Protein AF-A0A413MF10-F1 (afdb_monomer_lite)

Sequence (168 aa):
MSKSSWSVYTYGVRIKRRFVNGRFSNESDTIDITKDMEKTLEMTDINWRDGHDLRQDIIDYEIVQHIFEIFRLTVQMRNSLSELEDRDYDRLISPVLNENNIFYDSAKAGDALPKDADANGAYCIALKGLYEIKQITENWKEDGKFSRDKLKISNKDWFDFIQNKRYL

InterPro domains:
  IPR040882 Cas12a, nuclease domain [PF18510] (2-107)

Organism: NCBI:txid39491

Secondary structure (DSSP, 8-state):
-----------SEEEEEEEETTEEEEEEEEEEHHHHHHHHHHTS---TTS---THHHHHHTT-HHHHHHHHHHHT--EEE--TTT-SS-EEEEEEEE-TTS-EEEGGG--TTS-SSHHHHHHHHHHHHHHHHHHHHHHH--TTSPPPGGGG---HHHHHHHHHTTTT-

Radius of gyration: 21.0 Å; chains: 1; bounding box: 46×40×61 Å

Structure (mmCIF, N/CA/C/O backbone):
data_AF-A0A413MF10-F1
#
_entry.id   AF-A0A413MF10-F1
#
loop_
_atom_site.group_PDB
_atom_site.id
_atom_site.type_symbol
_atom_site.label_atom_id
_atom_site.label_alt_id
_atom_site.label_comp_id
_atom_site.label_asym_id
_atom_site.label_entity_id
_atom_site.label_seq_id
_atom_site.pdbx_PDB_ins_code
_atom_site.Cartn_x
_atom_site.Cartn_y
_atom_site.Cartn_z
_atom_site.occupancy
_atom_site.B_iso_or_equiv
_atom_site.auth_seq_id
_atom_site.auth_comp_id
_atom_site.auth_asym_id
_atom_site.auth_atom_id
_atom_site.pdbx_PDB_model_num
ATOM 1 N N . MET A 1 1 ? 2.902 -5.311 20.249 1.00 82.06 1 MET A N 1
ATOM 2 C CA . MET A 1 1 ? 3.735 -4.322 19.537 1.00 82.06 1 MET A CA 1
ATOM 3 C C . MET A 1 1 ? 3.427 -4.455 18.065 1.00 82.06 1 MET A C 1
ATOM 5 O O . MET A 1 1 ? 3.171 -5.566 17.612 1.00 82.06 1 MET A O 1
ATOM 9 N N . SER A 1 2 ? 3.410 -3.338 17.343 1.00 92.12 2 SER A N 1
ATOM 10 C CA . SER A 1 2 ? 3.257 -3.330 15.891 1.00 92.12 2 SER A CA 1
ATOM 11 C C . SER A 1 2 ? 4.420 -4.054 15.207 1.00 92.12 2 SER A C 1
ATOM 13 O O . SER A 1 2 ? 5.536 -4.117 15.729 1.00 92.12 2 SER A O 1
ATOM 15 N N . LYS A 1 3 ? 4.145 -4.614 14.030 1.00 92.69 3 LYS A N 1
ATOM 16 C CA . LYS A 1 3 ? 5.119 -5.295 13.179 1.00 92.69 3 LYS A CA 1
ATOM 17 C C . LYS A 1 3 ? 6.108 -4.280 12.601 1.00 92.69 3 LYS A C 1
ATOM 19 O O . LYS A 1 3 ? 5.712 -3.254 12.047 1.00 92.69 3 LYS A O 1
ATOM 24 N N . SER A 1 4 ? 7.398 -4.592 12.713 1.00 93.75 4 SER A N 1
ATOM 25 C CA . SER A 1 4 ? 8.508 -3.733 12.274 1.00 93.75 4 SER A CA 1
ATOM 26 C C . SER A 1 4 ? 9.225 -4.220 11.011 1.00 93.75 4 SER A C 1
ATOM 28 O O . SER A 1 4 ? 9.955 -3.445 10.403 1.00 93.75 4 SER A O 1
ATOM 30 N N . SER A 1 5 ? 9.021 -5.475 10.602 1.00 96.06 5 SER A N 1
ATOM 31 C CA . SER A 1 5 ? 9.628 -6.069 9.404 1.00 96.06 5 SER A CA 1
ATOM 32 C C . SER A 1 5 ? 8.549 -6.392 8.380 1.00 96.06 5 SER A C 1
ATOM 34 O O . SER A 1 5 ? 7.547 -7.006 8.737 1.00 96.06 5 SER A O 1
ATOM 36 N N . TRP A 1 6 ? 8.737 -5.986 7.126 1.00 96.69 6 TRP A N 1
ATOM 37 C CA . TRP A 1 6 ? 7.751 -6.132 6.057 1.00 96.69 6 TRP A CA 1
ATOM 38 C C . TRP A 1 6 ? 8.410 -6.607 4.763 1.00 96.69 6 TRP A C 1
ATOM 40 O O . TRP A 1 6 ? 9.509 -6.173 4.432 1.00 96.69 6 TRP A O 1
ATOM 50 N N . SER A 1 7 ? 7.698 -7.456 4.021 1.00 97.50 7 SER A N 1
ATOM 51 C CA . SER A 1 7 ? 8.037 -7.829 2.646 1.00 97.50 7 SER A CA 1
ATOM 52 C C . SER A 1 7 ? 7.135 -7.047 1.701 1.00 97.50 7 SER A C 1
ATOM 54 O O . SER A 1 7 ? 5.910 -7.078 1.842 1.00 97.50 7 SER A O 1
ATOM 56 N N . VAL A 1 8 ? 7.751 -6.321 0.775 1.00 97.81 8 VAL A N 1
ATOM 57 C CA . VAL A 1 8 ? 7.085 -5.440 -0.186 1.00 97.81 8 VAL A CA 1
ATOM 58 C C . VAL A 1 8 ? 7.266 -6.042 -1.575 1.00 97.81 8 VAL A C 1
ATOM 60 O O . VAL A 1 8 ? 8.357 -6.492 -1.911 1.00 97.81 8 VAL A O 1
ATOM 63 N N . TYR A 1 9 ? 6.199 -6.048 -2.368 1.00 98.38 9 TYR A N 1
ATOM 64 C CA . TYR A 1 9 ? 6.160 -6.667 -3.689 1.00 98.38 9 TYR A CA 1
ATOM 65 C C . TYR A 1 9 ? 5.772 -5.630 -4.740 1.00 98.38 9 TYR A C 1
ATOM 67 O O . TYR A 1 9 ? 4.929 -4.768 -4.483 1.00 98.38 9 TYR A O 1
ATOM 75 N N . THR A 1 10 ? 6.315 -5.762 -5.948 1.00 97.56 10 THR A N 1
ATOM 76 C CA . THR A 1 10 ? 6.032 -4.937 -7.138 1.00 97.56 10 THR A CA 1
ATOM 77 C C . THR A 1 10 ? 4.632 -5.194 -7.731 1.00 97.56 10 THR A C 1
ATOM 79 O O . THR A 1 10 ? 4.433 -5.204 -8.944 1.00 97.56 10 THR A O 1
ATOM 82 N N . TYR A 1 11 ? 3.630 -5.424 -6.876 1.00 97.38 11 TYR A N 1
ATOM 83 C CA . TYR A 1 11 ? 2.283 -5.827 -7.267 1.00 97.38 11 TYR A CA 1
ATOM 84 C C . TYR A 1 11 ? 1.419 -4.655 -7.750 1.00 97.38 1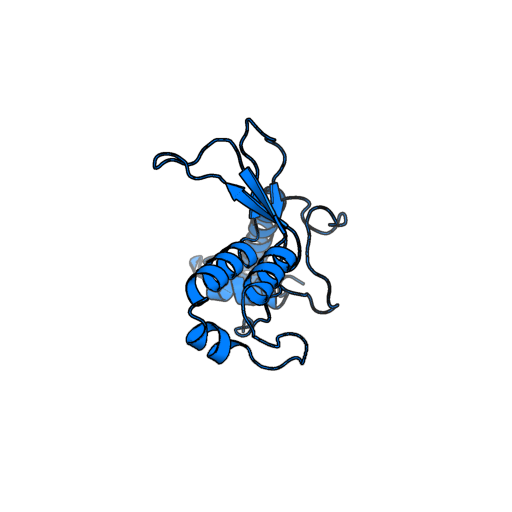1 TYR A C 1
ATOM 86 O O . TYR A 1 11 ? 1.225 -3.645 -7.055 1.00 97.38 11 TYR A O 1
ATOM 94 N N . GLY A 1 12 ? 0.802 -4.871 -8.912 1.00 96.56 12 GLY A N 1
ATOM 95 C CA . GLY A 1 12 ? -0.208 -4.000 -9.496 1.00 96.56 12 GLY A CA 1
ATOM 96 C C . GLY A 1 12 ? 0.357 -2.731 -10.127 1.00 96.56 12 GLY A C 1
ATOM 97 O O . GLY A 1 12 ? 1.554 -2.458 -10.096 1.00 96.56 12 GLY A O 1
ATOM 98 N N . VAL A 1 13 ? -0.547 -1.938 -10.697 1.00 97.88 13 VAL A N 1
ATOM 99 C CA . VAL A 1 13 ? -0.204 -0.675 -11.359 1.00 97.88 13 VAL A CA 1
ATOM 100 C C . VAL A 1 13 ? -0.207 0.498 -10.380 1.00 97.88 13 VAL A C 1
ATOM 102 O O . VAL A 1 13 ? -0.858 0.438 -9.331 1.00 97.88 13 VAL A O 1
ATOM 105 N N . ARG A 1 14 ? 0.512 1.569 -10.718 1.00 98.19 14 ARG A N 1
ATOM 106 C CA . ARG A 1 14 ? 0.517 2.846 -9.991 1.00 98.19 14 ARG A CA 1
ATOM 107 C C . ARG A 1 14 ? 0.303 4.011 -10.937 1.00 98.19 14 ARG A C 1
ATOM 109 O O . ARG A 1 14 ? 0.681 3.937 -12.101 1.00 98.19 14 ARG A O 1
ATOM 116 N N . ILE A 1 15 ? -0.275 5.085 -10.416 1.00 97.56 15 ILE A N 1
ATOM 117 C CA . ILE A 1 15 ? -0.452 6.332 -11.154 1.00 97.56 15 ILE A CA 1
ATOM 118 C C . ILE A 1 15 ? 0.716 7.263 -10.839 1.00 97.56 15 ILE A C 1
ATOM 120 O O . ILE A 1 15 ? 0.963 7.605 -9.681 1.00 97.56 15 ILE A O 1
ATOM 124 N N . LYS A 1 16 ? 1.441 7.674 -11.878 1.00 95.94 16 LYS A N 1
ATOM 125 C CA . LYS A 1 16 ? 2.541 8.633 -11.802 1.00 95.94 16 LYS A CA 1
ATOM 126 C C . LYS A 1 16 ? 2.140 9.898 -12.546 1.00 95.94 16 LYS A C 1
ATOM 128 O O . LYS A 1 16 ? 2.117 9.930 -13.771 1.00 95.94 16 LYS A O 1
ATOM 133 N N . ARG A 1 17 ? 1.845 10.962 -11.804 1.00 92.25 17 ARG A N 1
ATOM 134 C CA . ARG A 1 17 ? 1.512 12.261 -12.396 1.00 92.25 17 ARG A CA 1
ATOM 135 C C . ARG A 1 17 ? 2.716 12.822 -13.155 1.00 92.25 17 ARG A C 1
ATOM 137 O O . ARG A 1 17 ? 3.815 12.890 -12.595 1.00 92.25 17 ARG A O 1
ATOM 144 N N . ARG A 1 18 ? 2.525 13.248 -14.407 1.00 92.62 18 ARG A N 1
ATOM 145 C CA . ARG A 1 18 ? 3.626 13.779 -15.225 1.00 92.62 18 ARG A CA 1
ATOM 146 C C . ARG A 1 18 ? 4.122 15.106 -14.663 1.00 92.62 18 ARG A C 1
ATOM 148 O O . ARG A 1 18 ? 3.325 15.977 -14.310 1.00 92.62 18 ARG A O 1
ATOM 155 N N . PHE A 1 19 ? 5.441 15.273 -14.620 1.00 89.75 19 PHE A N 1
ATOM 156 C CA . PHE A 1 19 ? 6.098 16.518 -14.229 1.00 89.75 19 PHE A CA 1
ATOM 157 C C . PHE A 1 19 ? 6.753 17.147 -15.459 1.00 89.75 19 PHE A C 1
ATOM 159 O O . PHE A 1 19 ? 7.723 16.616 -15.993 1.00 89.75 19 PHE A O 1
ATOM 166 N N . VAL A 1 20 ? 6.194 18.260 -15.930 1.00 89.31 20 VAL A N 1
ATOM 167 C CA . VAL A 1 20 ? 6.579 18.928 -17.178 1.00 89.31 20 VAL A CA 1
ATOM 168 C C . VAL A 1 20 ? 6.847 20.399 -16.875 1.00 89.31 20 VAL A C 1
ATOM 170 O O . VAL A 1 20 ? 6.058 21.053 -16.195 1.00 89.31 20 VAL A O 1
ATOM 173 N N . ASN A 1 21 ? 7.972 20.935 -17.358 1.00 89.38 21 ASN A N 1
ATOM 174 C CA . ASN A 1 21 ? 8.351 22.346 -17.190 1.00 89.38 21 ASN A CA 1
ATOM 175 C C . ASN A 1 21 ? 8.297 22.841 -15.727 1.00 89.38 21 ASN A C 1
ATOM 177 O O . ASN A 1 21 ? 7.842 23.950 -15.445 1.00 89.38 21 ASN A O 1
ATOM 181 N N . GLY A 1 22 ? 8.737 22.005 -14.779 1.00 91.19 22 GLY A N 1
ATOM 182 C CA . GLY A 1 22 ? 8.793 22.361 -13.357 1.00 91.19 22 GLY A CA 1
ATOM 183 C C . GLY A 1 22 ? 7.450 22.302 -12.620 1.00 91.19 22 GLY A C 1
ATOM 184 O O . GLY A 1 22 ? 7.360 22.793 -11.495 1.00 91.19 22 GLY A O 1
ATOM 185 N N . ARG A 1 23 ? 6.397 21.743 -13.233 1.00 90.62 23 ARG A N 1
ATOM 186 C CA . ARG A 1 23 ? 5.057 21.645 -12.639 1.00 90.62 23 ARG A CA 1
ATOM 187 C C . ARG A 1 23 ? 4.432 20.284 -12.918 1.00 90.62 23 ARG A C 1
ATOM 189 O O . ARG A 1 23 ? 4.711 19.654 -13.934 1.00 90.62 23 ARG A O 1
ATOM 196 N N . PHE A 1 24 ? 3.551 19.837 -12.027 1.00 88.12 24 PHE A N 1
ATOM 197 C CA . PHE A 1 24 ? 2.727 18.666 -12.308 1.00 88.12 24 PHE A CA 1
ATOM 198 C C . PHE A 1 24 ? 1.657 19.016 -13.342 1.00 88.12 24 PHE A C 1
ATOM 200 O O . PHE A 1 24 ? 0.923 19.990 -13.175 1.00 88.12 24 PHE A O 1
ATOM 207 N N . SER A 1 25 ? 1.584 18.223 -14.405 1.00 90.62 25 SER A N 1
ATOM 208 C CA . SER A 1 25 ? 0.558 18.351 -15.438 1.00 90.62 25 SER A CA 1
ATOM 209 C C . SER A 1 25 ? -0.763 17.734 -14.969 1.00 90.62 25 SER A C 1
ATOM 211 O O . SER A 1 25 ? -0.816 17.116 -13.909 1.00 90.62 25 SER A O 1
ATOM 213 N N . ASN A 1 26 ? -1.836 17.881 -15.739 1.00 89.38 26 ASN A N 1
ATOM 214 C CA . ASN A 1 26 ? -3.086 17.173 -15.452 1.00 89.38 26 ASN A CA 1
ATOM 215 C C . ASN A 1 26 ? -3.099 15.740 -15.989 1.00 89.38 26 ASN A C 1
ATOM 217 O O . ASN A 1 26 ? -4.045 15.028 -15.708 1.00 89.38 26 ASN A O 1
ATOM 221 N N . GLU A 1 27 ? -2.064 15.333 -16.719 1.00 92.81 27 GLU A N 1
ATOM 222 C CA . GLU A 1 27 ? -1.922 13.993 -17.275 1.00 92.81 27 GLU A CA 1
ATOM 223 C C . GLU A 1 27 ? -1.083 13.103 -16.357 1.00 92.81 27 GLU A C 1
ATOM 225 O O . GLU A 1 27 ? -0.104 13.548 -15.729 1.00 92.81 27 GLU A O 1
ATOM 230 N N . SER A 1 28 ? -1.432 11.822 -16.342 1.00 95.06 28 SER A N 1
ATOM 231 C CA . SER A 1 28 ? -0.767 10.808 -15.539 1.00 95.06 28 SER A CA 1
ATOM 232 C C . SER A 1 28 ? -0.404 9.577 -16.364 1.00 95.06 28 SER A C 1
ATOM 234 O O . SER A 1 28 ? -1.090 9.198 -17.308 1.00 95.06 28 SER A O 1
ATOM 236 N N . ASP A 1 29 ? 0.683 8.914 -15.980 1.00 96.00 29 ASP A N 1
ATOM 237 C CA . ASP A 1 29 ? 1.071 7.624 -16.535 1.00 96.00 29 ASP A CA 1
ATOM 238 C C . ASP A 1 29 ? 0.611 6.495 -15.610 1.00 96.00 29 ASP A C 1
ATOM 240 O O . ASP A 1 29 ? 0.745 6.576 -14.386 1.00 96.00 29 ASP A O 1
ATOM 244 N N . THR A 1 30 ? 0.102 5.413 -16.198 1.00 97.25 30 THR A N 1
ATOM 245 C CA . THR A 1 30 ? -0.139 4.156 -15.482 1.00 97.25 30 THR A CA 1
ATOM 246 C C . THR A 1 30 ? 1.091 3.271 -15.625 1.00 97.25 30 THR A C 1
ATOM 248 O O . THR A 1 30 ? 1.423 2.836 -16.726 1.00 97.25 30 THR A O 1
ATOM 251 N N . ILE A 1 31 ? 1.764 3.000 -14.511 1.00 98.00 31 ILE A N 1
ATOM 252 C CA . ILE A 1 31 ? 3.014 2.242 -14.468 1.00 98.00 31 ILE A CA 1
ATOM 253 C C . ILE A 1 31 ? 2.739 0.848 -13.912 1.00 98.00 31 ILE A C 1
ATOM 255 O O . ILE A 1 31 ? 2.279 0.711 -12.779 1.00 98.00 31 ILE A O 1
ATOM 259 N N . ASP A 1 32 ? 3.030 -0.187 -14.698 1.00 98.06 32 ASP A N 1
ATOM 260 C CA . ASP A 1 32 ? 3.088 -1.572 -14.227 1.00 98.06 32 ASP A CA 1
ATOM 261 C C . ASP A 1 32 ? 4.449 -1.816 -13.568 1.00 98.06 32 ASP A C 1
ATOM 263 O O . ASP A 1 32 ? 5.478 -1.882 -14.238 1.00 98.06 32 ASP A O 1
ATOM 267 N N . ILE A 1 33 ? 4.450 -1.903 -12.239 1.00 98.00 33 ILE A N 1
ATOM 268 C CA . ILE A 1 33 ? 5.670 -1.890 -11.427 1.00 98.00 33 ILE A CA 1
ATOM 269 C C . ILE A 1 33 ? 6.519 -3.145 -11.648 1.00 98.00 33 ILE A C 1
ATOM 271 O O . ILE A 1 33 ? 7.745 -3.061 -11.641 1.00 98.00 33 ILE A O 1
ATOM 275 N N . THR A 1 34 ? 5.891 -4.306 -11.865 1.00 97.88 34 THR A N 1
ATOM 276 C CA . THR A 1 34 ? 6.637 -5.543 -12.147 1.00 97.88 34 THR A CA 1
ATOM 277 C C . THR A 1 34 ? 7.327 -5.439 -13.500 1.00 97.88 34 THR A C 1
ATOM 279 O O . THR A 1 34 ? 8.522 -5.699 -13.584 1.00 97.88 34 THR A O 1
ATOM 282 N N . LYS A 1 35 ? 6.621 -4.965 -14.532 1.00 98.06 35 LYS A N 1
ATOM 283 C CA . LYS A 1 35 ? 7.216 -4.803 -15.868 1.00 98.06 35 LYS A CA 1
ATOM 284 C C . LYS A 1 35 ? 8.320 -3.753 -15.903 1.00 98.06 35 LYS A C 1
ATOM 286 O O . LYS A 1 35 ? 9.285 -3.914 -16.641 1.00 98.06 35 LYS A O 1
ATOM 291 N N . ASP A 1 36 ? 8.190 -2.680 -15.124 1.00 97.50 36 ASP A N 1
ATOM 292 C CA . ASP A 1 36 ? 9.226 -1.645 -15.031 1.00 97.50 36 ASP A CA 1
ATOM 293 C C . ASP A 1 36 ? 10.502 -2.185 -14.356 1.00 97.50 36 ASP A C 1
ATOM 295 O O . ASP A 1 36 ? 11.617 -1.907 -14.805 1.00 97.50 36 ASP A O 1
ATOM 299 N N . MET A 1 37 ? 10.342 -3.043 -13.339 1.00 97.44 37 MET A N 1
ATOM 300 C CA . MET A 1 37 ? 11.447 -3.786 -12.723 1.00 97.44 37 MET A CA 1
ATOM 301 C C . MET A 1 37 ? 12.098 -4.768 -13.703 1.00 97.44 37 MET A C 1
ATOM 303 O O . MET A 1 37 ? 13.316 -4.747 -13.856 1.00 97.44 37 MET A O 1
ATOM 307 N N . GLU A 1 38 ? 11.303 -5.589 -14.394 1.00 96.81 38 GLU A N 1
ATOM 308 C CA . GLU A 1 38 ? 11.796 -6.545 -15.397 1.00 96.81 38 GLU A CA 1
ATOM 309 C C . GLU A 1 38 ? 12.600 -5.830 -16.481 1.00 96.81 38 GLU A C 1
ATOM 311 O O . GLU A 1 38 ? 13.754 -6.176 -16.717 1.00 96.81 38 GLU A O 1
ATOM 316 N N . LYS A 1 39 ? 12.043 -4.763 -17.062 1.00 96.94 39 LYS A N 1
ATOM 317 C CA . LYS A 1 39 ? 12.718 -3.960 -18.083 1.00 96.94 39 LYS A CA 1
ATOM 318 C C . LYS A 1 39 ? 14.030 -3.358 -17.577 1.00 96.94 39 LYS A C 1
ATOM 320 O O . LYS A 1 39 ? 15.006 -3.326 -18.319 1.00 96.94 39 LYS A O 1
ATOM 325 N N . THR A 1 40 ? 14.060 -2.871 -16.335 1.00 96.75 40 THR A N 1
ATOM 326 C CA . THR A 1 40 ? 15.283 -2.316 -15.733 1.00 96.75 40 THR A CA 1
ATOM 327 C C . THR A 1 40 ? 16.380 -3.374 -15.648 1.00 96.75 40 THR A C 1
ATOM 329 O O . THR A 1 40 ? 17.527 -3.087 -15.979 1.00 96.75 40 THR A O 1
ATOM 332 N N . LEU A 1 41 ? 16.030 -4.599 -15.253 1.00 96.81 41 LEU A N 1
ATOM 333 C CA . LEU A 1 41 ? 16.979 -5.704 -15.140 1.00 96.81 41 LEU A CA 1
ATOM 334 C C . LEU A 1 41 ? 17.373 -6.284 -16.509 1.00 96.81 41 LEU A C 1
ATOM 336 O O . LEU A 1 41 ? 18.527 -6.643 -16.701 1.00 96.81 41 LEU A O 1
ATOM 340 N N . GLU A 1 42 ? 16.464 -6.329 -17.485 1.00 96.06 42 GLU A N 1
ATOM 341 C CA . GLU A 1 42 ? 16.738 -6.775 -18.865 1.00 96.06 42 GLU A CA 1
ATOM 342 C C . GLU A 1 42 ? 17.720 -5.871 -19.625 1.00 96.06 42 GLU A C 1
ATOM 344 O O . GLU A 1 42 ? 18.328 -6.305 -20.600 1.00 96.06 42 GLU A O 1
ATOM 349 N N . MET A 1 43 ? 17.893 -4.620 -19.190 1.00 95.31 43 MET A N 1
ATOM 350 C CA . MET A 1 43 ? 18.917 -3.712 -19.723 1.00 95.31 43 MET A CA 1
ATOM 351 C C . MET A 1 43 ? 20.326 -4.001 -19.177 1.00 95.31 43 MET A C 1
ATOM 353 O O . MET A 1 43 ? 21.271 -3.295 -19.526 1.00 95.31 43 MET A O 1
ATOM 357 N N . THR A 1 44 ? 20.463 -5.014 -18.321 1.00 96.44 44 THR A N 1
ATOM 358 C CA . THR A 1 44 ? 21.717 -5.445 -17.696 1.00 96.44 44 THR A CA 1
ATOM 359 C C . THR A 1 44 ? 21.987 -6.921 -17.993 1.00 96.44 44 THR A C 1
ATOM 361 O O . THR A 1 44 ? 21.094 -7.644 -18.433 1.00 96.44 44 THR A O 1
ATOM 364 N N . ASP A 1 45 ? 23.193 -7.390 -17.674 1.00 96.31 45 ASP A N 1
ATOM 365 C CA . ASP A 1 45 ? 23.556 -8.813 -17.745 1.00 96.31 45 ASP A CA 1
ATOM 366 C C . ASP A 1 45 ? 23.292 -9.565 -16.417 1.00 96.31 45 ASP A C 1
ATOM 368 O O . ASP A 1 45 ? 23.770 -10.684 -16.216 1.00 96.31 45 ASP A O 1
ATOM 372 N N . ILE A 1 46 ? 22.527 -8.973 -15.487 1.00 95.94 46 ILE A N 1
ATOM 373 C CA . ILE A 1 46 ? 22.195 -9.583 -14.191 1.00 95.94 46 ILE A CA 1
ATOM 374 C C . ILE A 1 46 ? 21.286 -10.803 -14.397 1.00 95.94 46 ILE A C 1
ATOM 376 O O . ILE A 1 46 ? 20.192 -10.700 -14.958 1.00 95.94 46 ILE A O 1
ATOM 380 N N . ASN A 1 47 ? 21.673 -11.963 -13.859 1.00 94.62 47 ASN A N 1
ATOM 381 C CA . ASN A 1 47 ? 20.801 -13.138 -13.826 1.00 94.62 47 ASN A CA 1
ATOM 382 C C . ASN A 1 47 ? 19.803 -13.072 -12.659 1.00 94.62 47 ASN A C 1
ATOM 384 O O . ASN A 1 47 ? 20.024 -13.656 -11.609 1.00 94.62 47 ASN A O 1
ATOM 388 N N . TRP A 1 48 ? 18.668 -12.409 -12.838 1.00 95.00 48 TRP A N 1
ATOM 389 C CA . TRP A 1 48 ? 17.704 -12.180 -11.751 1.00 95.00 48 TRP A CA 1
ATOM 390 C C . TRP A 1 48 ? 16.673 -13.302 -11.530 1.00 95.00 48 TRP A C 1
ATOM 392 O O . TRP A 1 48 ? 15.835 -13.212 -10.632 1.00 95.00 48 TRP A O 1
ATOM 402 N N . ARG A 1 49 ? 16.687 -14.360 -12.350 1.00 94.56 49 ARG A N 1
ATOM 403 C CA . ARG A 1 49 ? 15.662 -15.427 -12.324 1.00 94.56 49 ARG A CA 1
ATOM 404 C C . ARG A 1 49 ? 15.996 -16.611 -11.419 1.00 94.56 49 ARG A C 1
ATOM 406 O O . ARG A 1 49 ? 15.141 -17.464 -11.205 1.00 94.56 49 ARG A O 1
ATOM 413 N N . ASP A 1 50 ? 17.216 -16.687 -10.909 1.00 95.50 50 ASP A N 1
ATOM 414 C CA . ASP A 1 50 ? 17.687 -17.776 -10.042 1.00 95.50 50 ASP A CA 1
ATOM 415 C C . ASP A 1 50 ? 17.335 -17.577 -8.549 1.00 95.50 50 ASP A C 1
ATOM 417 O O . ASP A 1 50 ? 17.540 -18.484 -7.743 1.00 95.50 50 ASP A O 1
ATOM 421 N N . GLY A 1 51 ? 16.769 -16.419 -8.186 1.00 94.56 51 GLY A N 1
ATOM 422 C CA . GLY A 1 51 ? 16.288 -16.108 -6.839 1.00 94.56 51 GLY A CA 1
ATOM 423 C C . GLY A 1 51 ? 17.355 -15.627 -5.852 1.00 94.56 51 GLY A C 1
ATOM 424 O O . GLY A 1 51 ? 17.076 -15.609 -4.651 1.00 94.56 51 GLY A O 1
ATOM 425 N N . HIS A 1 52 ? 18.554 -15.253 -6.311 1.00 97.31 52 HIS A N 1
ATOM 426 C CA . HIS A 1 52 ? 19.567 -14.663 -5.432 1.00 97.31 52 HIS A CA 1
ATOM 427 C C . HIS A 1 52 ? 19.238 -13.211 -5.023 1.00 97.31 52 HIS A C 1
ATOM 429 O O . HIS A 1 52 ? 18.289 -12.589 -5.502 1.00 97.31 52 HIS A O 1
ATOM 435 N N . ASP A 1 53 ? 20.010 -12.677 -4.074 1.00 97.81 53 ASP A N 1
ATOM 436 C CA . ASP A 1 53 ? 19.859 -11.308 -3.576 1.00 97.81 53 ASP A CA 1
ATOM 437 C C . ASP A 1 53 ? 20.536 -10.294 -4.504 1.00 97.81 53 ASP A C 1
ATOM 439 O O . ASP A 1 53 ? 21.760 -10.241 -4.570 1.00 97.81 53 ASP A O 1
ATOM 443 N N . LEU A 1 54 ? 19.729 -9.449 -5.145 1.00 97.44 54 LEU A N 1
ATOM 444 C CA . LEU A 1 54 ? 20.179 -8.495 -6.162 1.00 97.44 54 LEU A CA 1
ATOM 445 C C . LEU A 1 54 ? 20.830 -7.222 -5.601 1.00 97.44 54 LEU A C 1
ATOM 447 O O . LEU A 1 54 ? 21.169 -6.323 -6.366 1.00 97.44 54 LEU A O 1
ATOM 451 N N . ARG A 1 55 ? 20.954 -7.051 -4.276 1.00 97.62 55 ARG A N 1
ATOM 452 C CA . ARG A 1 55 ? 21.411 -5.770 -3.699 1.00 97.62 55 ARG A CA 1
ATOM 453 C C . ARG A 1 55 ? 22.811 -5.376 -4.152 1.00 97.62 55 ARG A C 1
ATOM 455 O O . ARG A 1 55 ? 23.038 -4.191 -4.383 1.00 97.62 55 ARG A O 1
ATOM 462 N N . GLN A 1 56 ? 23.724 -6.340 -4.252 1.00 98.00 56 GLN A N 1
ATOM 463 C CA . GLN A 1 56 ? 25.076 -6.056 -4.722 1.00 98.00 56 GLN A CA 1
ATOM 464 C C . GLN A 1 56 ? 25.076 -5.784 -6.229 1.00 98.00 56 GLN A C 1
ATOM 466 O O . GLN A 1 56 ? 25.661 -4.792 -6.646 1.00 98.00 56 GLN A O 1
ATOM 471 N N . ASP A 1 57 ? 24.324 -6.551 -7.023 1.00 98.00 57 ASP A N 1
ATOM 472 C CA . ASP A 1 57 ? 24.206 -6.317 -8.468 1.00 98.00 57 ASP A CA 1
ATOM 473 C C . ASP A 1 57 ? 23.624 -4.938 -8.784 1.00 98.00 57 ASP A C 1
ATOM 475 O O . ASP A 1 57 ? 24.109 -4.234 -9.662 1.00 98.00 57 ASP A O 1
ATOM 479 N N . ILE A 1 58 ? 22.617 -4.498 -8.025 1.00 97.75 58 ILE A N 1
ATOM 480 C CA . ILE A 1 58 ? 22.011 -3.169 -8.171 1.00 97.75 58 ILE A CA 1
ATOM 481 C C . ILE A 1 58 ? 23.047 -2.050 -7.976 1.00 97.75 58 ILE A C 1
ATOM 483 O O . ILE A 1 58 ? 22.947 -1.007 -8.628 1.00 97.75 58 ILE A O 1
ATOM 487 N N . ILE A 1 59 ? 24.018 -2.254 -7.079 1.00 97.88 59 ILE A N 1
ATOM 488 C CA . ILE A 1 59 ? 25.122 -1.318 -6.839 1.00 97.88 59 ILE A CA 1
ATOM 489 C C . ILE A 1 59 ? 26.145 -1.418 -7.972 1.00 97.88 59 ILE A C 1
ATOM 491 O O . ILE A 1 59 ? 26.500 -0.392 -8.547 1.00 97.88 59 ILE A O 1
ATOM 495 N N . ASP A 1 60 ? 26.579 -2.631 -8.308 1.00 97.56 60 ASP A N 1
ATOM 496 C CA . ASP A 1 60 ? 27.655 -2.881 -9.273 1.00 97.56 60 ASP A CA 1
ATOM 497 C C . ASP A 1 60 ? 27.273 -2.465 -10.703 1.00 97.56 60 ASP A C 1
ATOM 499 O O . ASP A 1 60 ? 28.119 -1.980 -11.450 1.00 97.56 60 ASP A O 1
ATOM 503 N N . TYR A 1 61 ? 25.995 -2.596 -11.070 1.00 97.62 61 TYR A N 1
ATOM 504 C CA . TYR A 1 61 ? 25.448 -2.151 -12.358 1.00 97.62 61 TYR A CA 1
ATOM 505 C C . TYR A 1 61 ? 24.906 -0.712 -12.331 1.00 97.62 61 TYR A C 1
ATOM 507 O O . TYR A 1 61 ? 24.309 -0.262 -13.307 1.00 97.62 61 TYR A O 1
ATOM 515 N N . GLU A 1 62 ? 25.079 0.014 -11.222 1.00 97.12 62 GLU A N 1
ATOM 516 C CA . GLU A 1 62 ? 24.706 1.428 -11.070 1.00 97.12 62 GLU A CA 1
ATOM 517 C C . GLU A 1 62 ? 23.214 1.747 -11.344 1.00 97.12 62 GLU A C 1
ATOM 519 O O . GLU A 1 62 ? 22.843 2.881 -11.650 1.00 97.12 62 GLU A O 1
ATOM 524 N N . ILE A 1 63 ? 22.312 0.773 -11.166 1.00 97.50 63 ILE A N 1
ATOM 525 C CA . ILE A 1 63 ? 20.860 0.933 -11.406 1.00 97.50 63 ILE A CA 1
ATOM 526 C C . ILE A 1 63 ? 20.071 1.391 -10.167 1.00 97.50 63 ILE A C 1
ATOM 528 O O . ILE A 1 63 ? 18.839 1.477 -10.203 1.00 97.50 63 ILE A O 1
ATOM 532 N N . VAL A 1 64 ? 20.757 1.731 -9.068 1.00 97.69 64 VAL A N 1
ATOM 533 C CA . VAL A 1 64 ? 20.166 2.134 -7.773 1.00 97.69 64 VAL A CA 1
ATOM 534 C C . VAL A 1 64 ? 19.068 3.192 -7.929 1.00 97.69 64 VAL A C 1
ATOM 536 O O . VAL A 1 64 ? 18.021 3.093 -7.290 1.00 97.69 64 VAL A O 1
ATOM 539 N N . GLN A 1 65 ? 19.277 4.201 -8.782 1.00 96.94 65 GLN A N 1
ATOM 540 C CA . GLN A 1 65 ? 18.318 5.294 -8.960 1.00 96.94 65 GLN A CA 1
ATOM 541 C C . GLN A 1 65 ? 16.989 4.813 -9.561 1.00 96.94 65 GLN A C 1
ATOM 543 O O . GLN A 1 65 ? 15.925 5.213 -9.089 1.00 96.94 65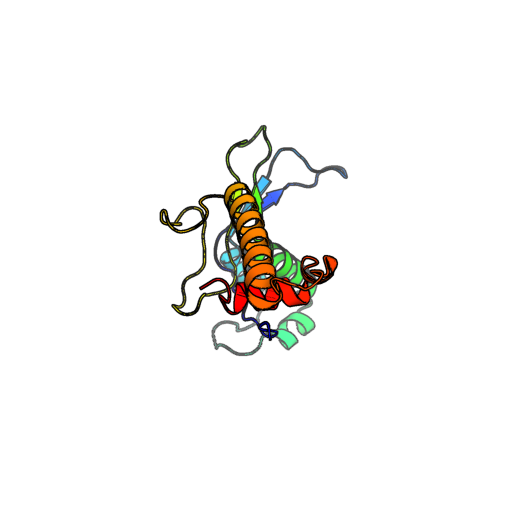 GLN A O 1
ATOM 548 N N . HIS A 1 66 ? 17.032 3.938 -10.569 1.00 96.12 66 HIS A N 1
ATOM 549 C CA . HIS A 1 66 ? 15.822 3.375 -11.173 1.00 96.12 66 HIS A CA 1
ATOM 550 C C . HIS A 1 66 ? 15.092 2.458 -10.190 1.00 96.12 66 HIS A C 1
ATOM 552 O O . HIS A 1 66 ? 13.881 2.591 -10.008 1.00 96.12 66 HIS A O 1
ATOM 558 N N . ILE A 1 67 ? 15.831 1.607 -9.471 1.00 97.50 67 ILE A N 1
ATOM 559 C CA . ILE A 1 67 ? 15.262 0.742 -8.429 1.00 97.50 67 ILE A CA 1
ATOM 560 C C . ILE A 1 67 ? 14.600 1.566 -7.320 1.00 97.50 67 ILE A C 1
ATOM 562 O O . ILE A 1 67 ? 13.521 1.209 -6.846 1.00 97.50 67 ILE A O 1
ATOM 566 N N . PHE A 1 68 ? 15.201 2.689 -6.919 1.00 97.62 68 PHE A N 1
ATOM 567 C CA . PHE A 1 68 ? 14.619 3.580 -5.919 1.00 97.62 68 PHE A CA 1
ATOM 568 C C . PHE A 1 68 ? 13.297 4.199 -6.392 1.00 97.62 68 PHE A C 1
ATOM 570 O O . PHE A 1 68 ? 12.337 4.241 -5.621 1.00 97.62 68 PHE A O 1
ATOM 577 N N . GLU A 1 69 ? 13.206 4.638 -7.650 1.00 96.62 69 GLU A N 1
ATOM 578 C CA . GLU A 1 69 ? 11.954 5.161 -8.212 1.00 96.62 69 GLU A CA 1
ATOM 579 C C . GLU A 1 69 ? 10.867 4.078 -8.308 1.00 96.62 69 GLU A C 1
ATOM 581 O O . GLU A 1 69 ? 9.718 4.324 -7.927 1.00 96.62 69 GLU A O 1
ATOM 586 N N . ILE A 1 70 ? 11.229 2.855 -8.711 1.00 98.06 70 ILE A N 1
ATOM 587 C CA . ILE A 1 70 ? 10.322 1.697 -8.695 1.00 98.06 70 ILE A CA 1
ATOM 588 C C . ILE A 1 70 ? 9.839 1.420 -7.268 1.00 98.06 70 ILE A C 1
ATOM 590 O O . ILE A 1 70 ? 8.639 1.256 -7.035 1.00 98.06 70 ILE A O 1
ATOM 594 N N . PHE A 1 71 ? 10.744 1.411 -6.286 1.00 98.06 71 PHE A N 1
ATOM 595 C CA . PHE A 1 71 ? 10.397 1.195 -4.882 1.00 98.06 71 PHE A CA 1
ATOM 596 C C . PHE A 1 71 ? 9.466 2.289 -4.351 1.00 98.06 71 PHE A C 1
ATOM 598 O O . PHE A 1 71 ? 8.452 1.987 -3.720 1.00 98.06 71 PHE A O 1
ATOM 605 N N . ARG A 1 72 ? 9.756 3.557 -4.662 1.00 97.94 72 ARG A N 1
ATOM 606 C CA . ARG A 1 72 ? 8.926 4.708 -4.291 1.00 97.94 72 ARG A CA 1
ATOM 607 C C . ARG A 1 72 ? 7.499 4.565 -4.819 1.00 97.94 72 ARG A C 1
ATOM 609 O O . ARG A 1 72 ? 6.552 4.788 -4.066 1.00 97.94 72 ARG A O 1
ATOM 616 N N . LEU A 1 73 ? 7.335 4.168 -6.081 1.00 98.00 73 LEU A N 1
ATOM 617 C CA . LEU A 1 73 ? 6.016 3.895 -6.654 1.00 98.00 73 LEU A CA 1
ATOM 618 C C . LEU A 1 73 ? 5.370 2.661 -6.017 1.00 98.00 73 LEU A C 1
ATOM 620 O O . LEU A 1 73 ? 4.180 2.676 -5.709 1.00 98.00 73 LEU A O 1
ATOM 624 N N . THR A 1 74 ? 6.142 1.610 -5.746 1.00 98.38 74 THR A N 1
ATOM 625 C CA . THR A 1 74 ? 5.642 0.387 -5.105 1.00 98.38 74 THR A CA 1
ATOM 626 C C . THR A 1 74 ? 4.939 0.698 -3.781 1.00 98.38 74 THR A C 1
ATOM 628 O O . THR A 1 74 ? 3.816 0.234 -3.557 1.00 98.38 74 THR A O 1
ATOM 631 N N . VAL A 1 75 ? 5.555 1.535 -2.936 1.00 98.00 75 VAL A N 1
ATOM 632 C CA . VAL A 1 75 ? 5.010 1.936 -1.625 1.00 98.00 75 VAL A CA 1
ATOM 633 C C . VAL A 1 75 ? 3.947 3.042 -1.693 1.00 98.00 75 VAL A C 1
ATOM 635 O O . VAL A 1 75 ? 3.327 3.360 -0.678 1.00 98.00 75 VAL A O 1
ATOM 638 N N . GLN A 1 7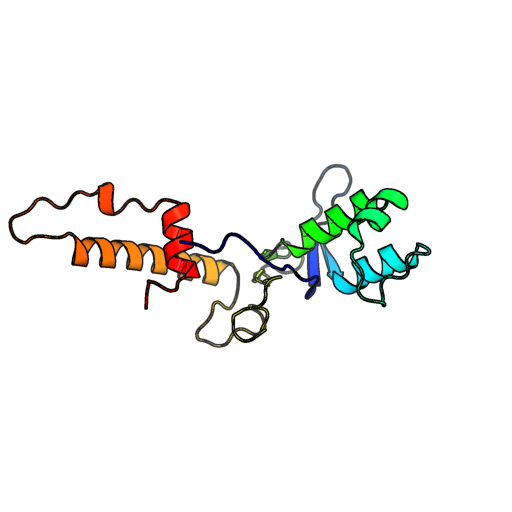6 ? 3.673 3.600 -2.876 1.00 98.19 76 GLN A N 1
ATOM 639 C CA . GLN A 1 76 ? 2.574 4.541 -3.098 1.00 98.19 76 GLN A CA 1
ATOM 640 C C . GLN A 1 76 ? 1.229 3.799 -3.111 1.00 98.19 76 GLN A C 1
ATOM 642 O O . GLN A 1 76 ? 0.770 3.307 -4.142 1.00 98.19 76 GLN A O 1
ATOM 647 N N . MET A 1 77 ? 0.576 3.715 -1.951 1.00 98.19 77 MET A N 1
ATOM 648 C CA . MET A 1 77 ? -0.680 2.965 -1.832 1.00 98.19 77 MET A CA 1
ATOM 649 C C . MET A 1 77 ? -1.882 3.673 -2.468 1.00 98.19 77 MET A C 1
ATOM 651 O O . MET A 1 77 ? -2.702 3.020 -3.113 1.00 98.19 77 MET A O 1
ATOM 655 N N . ARG A 1 78 ? -2.010 4.994 -2.285 1.00 98.12 78 ARG A N 1
ATOM 656 C CA . ARG A 1 78 ? -3.099 5.799 -2.863 1.00 98.12 78 ARG A CA 1
ATOM 657 C C . ARG A 1 78 ? -2.731 6.230 -4.276 1.00 98.12 78 ARG A C 1
ATOM 659 O O . ARG A 1 78 ? -1.648 6.765 -4.492 1.00 98.12 78 ARG A O 1
ATOM 666 N N . ASN A 1 79 ? -3.632 5.995 -5.216 1.00 97.94 79 ASN A N 1
ATOM 667 C CA . ASN A 1 79 ? -3.455 6.275 -6.629 1.00 97.94 79 ASN A CA 1
ATOM 668 C C . ASN A 1 79 ? -4.717 6.967 -7.139 1.00 97.94 79 ASN A C 1
ATOM 670 O O . ASN A 1 79 ? -5.748 6.318 -7.294 1.00 97.94 79 ASN A O 1
ATOM 674 N N . SER A 1 80 ? -4.608 8.267 -7.395 1.00 95.56 80 SER A N 1
ATOM 675 C CA . SER A 1 80 ? -5.693 9.099 -7.904 1.00 95.56 80 SER A CA 1
ATOM 676 C C . SER A 1 80 ? -5.316 9.740 -9.234 1.00 95.56 80 SER A C 1
ATOM 678 O O . SER A 1 80 ? -4.130 9.915 -9.532 1.00 95.56 80 SER A O 1
ATOM 680 N N . LEU A 1 81 ? -6.326 10.072 -10.032 1.00 95.38 81 LEU A N 1
ATOM 681 C CA . LEU A 1 81 ? -6.171 10.842 -11.264 1.00 95.38 81 LEU A CA 1
ATOM 682 C C . LEU A 1 81 ? -6.520 12.314 -11.015 1.00 95.38 81 LEU A C 1
ATOM 684 O O . LEU A 1 81 ? -7.031 12.685 -9.955 1.00 95.38 81 LEU A O 1
ATOM 688 N N . SER A 1 82 ? -6.163 13.187 -11.958 1.00 91.25 82 SER A N 1
ATOM 689 C CA . SER A 1 82 ? -6.588 14.584 -11.873 1.00 91.25 82 SER A CA 1
ATOM 690 C C . SER A 1 82 ? -8.090 14.709 -12.146 1.00 91.25 82 SER A C 1
ATOM 692 O O . SER A 1 82 ? -8.666 13.879 -12.845 1.00 91.25 82 SER A O 1
ATOM 694 N N . GLU A 1 83 ? -8.716 15.793 -11.678 1.00 90.06 83 GLU A N 1
ATOM 695 C CA . GLU A 1 83 ? -10.142 16.057 -11.936 1.00 90.06 83 GLU A CA 1
ATOM 696 C C . GLU A 1 83 ? -10.498 16.107 -13.433 1.00 90.06 83 GLU A C 1
ATOM 698 O O . GLU A 1 83 ? -11.646 15.862 -13.793 1.00 90.06 83 GLU A O 1
ATOM 703 N N . LEU A 1 84 ? -9.530 16.435 -14.301 1.00 91.44 84 LEU A N 1
ATOM 704 C CA . LEU A 1 84 ? -9.724 16.463 -15.753 1.00 91.44 84 LEU A CA 1
ATOM 705 C C . LEU A 1 84 ? -9.606 15.081 -16.403 1.00 91.44 84 LEU A C 1
ATOM 707 O O . LEU A 1 84 ? -10.149 14.889 -17.487 1.00 91.44 84 LEU A O 1
ATOM 711 N N . GLU A 1 85 ? -8.868 14.159 -15.784 1.00 92.56 85 GLU A N 1
ATOM 712 C CA . GLU A 1 85 ? -8.717 12.786 -16.273 1.00 92.56 85 GLU A CA 1
ATOM 713 C C . GLU A 1 85 ? -9.874 11.918 -15.774 1.00 92.56 85 GLU A C 1
ATOM 715 O O . GLU A 1 85 ? -10.630 11.377 -16.576 1.00 92.56 85 GLU A O 1
ATOM 720 N N . ASP A 1 86 ? -10.017 11.812 -14.454 1.00 94.31 86 ASP A N 1
ATOM 721 C CA . ASP A 1 86 ? -11.108 11.110 -13.788 1.00 94.31 86 ASP A CA 1
ATOM 722 C C . ASP A 1 86 ? -11.161 11.552 -12.322 1.00 94.31 86 ASP A C 1
ATOM 724 O O . ASP A 1 86 ? -10.268 11.254 -11.525 1.00 94.31 86 ASP A O 1
ATOM 728 N N . ARG A 1 87 ? -12.218 12.281 -11.966 1.00 91.75 87 ARG A N 1
ATOM 729 C CA . ARG A 1 87 ? -12.405 12.822 -10.617 1.00 91.75 87 ARG A CA 1
ATOM 730 C C . ARG A 1 87 ? -12.723 11.759 -9.564 1.00 91.75 87 ARG A C 1
ATOM 732 O O . ARG A 1 87 ? -12.512 12.025 -8.386 1.00 91.75 87 ARG A O 1
ATOM 739 N N . ASP A 1 88 ? -13.274 10.618 -9.978 1.00 93.38 88 ASP A N 1
ATOM 740 C CA . ASP A 1 88 ? -13.781 9.579 -9.075 1.00 93.38 88 ASP A CA 1
ATOM 741 C C . ASP A 1 88 ? -12.772 8.424 -8.930 1.00 93.38 88 ASP A C 1
ATOM 743 O O . ASP A 1 88 ? -12.916 7.559 -8.062 1.00 93.38 88 ASP A O 1
ATOM 747 N N . TYR A 1 89 ? -11.710 8.411 -9.744 1.00 95.62 89 TYR A N 1
ATOM 748 C CA . TYR A 1 89 ? -10.623 7.450 -9.606 1.00 95.62 89 TYR A CA 1
ATOM 749 C C . TYR A 1 89 ? -9.755 7.769 -8.379 1.00 95.62 89 TYR A C 1
ATOM 751 O O . TYR A 1 89 ? -8.879 8.637 -8.419 1.00 95.62 89 TYR A O 1
ATOM 759 N N . ASP A 1 90 ? -9.953 7.012 -7.298 1.00 95.62 90 ASP A N 1
ATOM 760 C CA . ASP A 1 90 ? -9.165 7.123 -6.065 1.00 95.62 90 ASP A CA 1
ATOM 761 C C . ASP A 1 90 ? -8.883 5.757 -5.424 1.00 95.62 90 ASP A C 1
ATOM 763 O O . ASP A 1 90 ? -9.415 5.357 -4.384 1.00 95.62 90 ASP A O 1
ATOM 767 N N . ARG A 1 91 ? -8.021 4.990 -6.085 1.00 97.00 91 ARG A N 1
ATOM 768 C CA . ARG A 1 91 ? -7.745 3.601 -5.730 1.00 97.00 91 ARG A CA 1
ATOM 769 C C . ARG A 1 91 ? -6.688 3.499 -4.635 1.00 97.00 91 ARG A C 1
ATOM 771 O O . ARG A 1 91 ? -5.604 4.075 -4.721 1.00 97.00 91 ARG A O 1
ATOM 778 N N . LEU A 1 92 ? -6.949 2.650 -3.651 1.00 98.00 92 LEU A N 1
ATOM 779 C CA . LEU A 1 92 ? -5.977 2.189 -2.664 1.00 98.00 92 LEU A CA 1
ATOM 780 C C . LEU A 1 92 ? -5.520 0.754 -2.981 1.00 98.00 92 LEU A C 1
ATOM 782 O O . LEU A 1 92 ? -6.352 -0.149 -3.095 1.00 98.00 92 LEU A O 1
ATOM 786 N N . ILE A 1 93 ? -4.210 0.538 -3.103 1.00 98.19 93 ILE A N 1
ATOM 787 C CA . I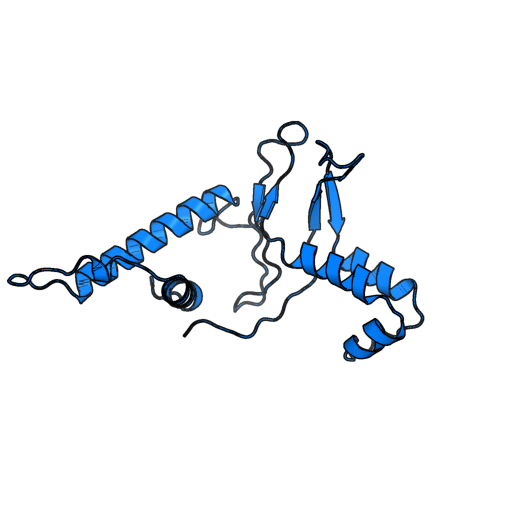LE A 1 93 ? -3.588 -0.769 -3.363 1.00 98.19 93 ILE A CA 1
ATOM 788 C C . ILE A 1 93 ? -2.407 -0.992 -2.411 1.00 98.19 93 ILE A C 1
ATOM 790 O O . ILE A 1 93 ? -1.551 -0.128 -2.242 1.00 98.19 93 ILE A O 1
ATOM 794 N N . SER A 1 94 ? -2.363 -2.149 -1.754 1.00 98.19 94 SER A N 1
ATOM 795 C CA . SER A 1 94 ? -1.275 -2.520 -0.844 1.00 98.19 94 SER A CA 1
ATOM 796 C C . SER A 1 94 ? -0.171 -3.262 -1.599 1.00 98.19 94 SER A C 1
ATOM 798 O O . SER A 1 94 ? -0.478 -4.213 -2.318 1.00 98.19 94 SER A O 1
ATOM 800 N N . PRO A 1 95 ? 1.112 -2.921 -1.390 1.00 98.50 95 PRO A N 1
ATOM 801 C CA . PRO A 1 95 ? 2.233 -3.717 -1.887 1.00 98.50 95 PRO A CA 1
ATOM 802 C C . PRO A 1 95 ? 2.634 -4.846 -0.924 1.00 98.50 95 PRO A C 1
ATOM 804 O O . PRO A 1 95 ? 3.660 -5.493 -1.111 1.00 98.50 95 PRO A O 1
ATOM 807 N N . VAL A 1 96 ? 1.861 -5.055 0.141 1.00 98.25 96 VAL A N 1
ATOM 808 C CA . VAL A 1 96 ? 2.111 -6.046 1.188 1.00 98.25 96 VAL A CA 1
ATOM 809 C C . VAL 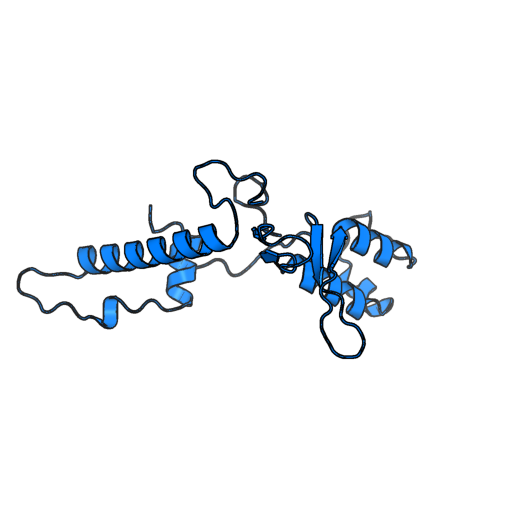A 1 96 ? 0.963 -7.049 1.220 1.00 98.25 96 VAL A C 1
ATOM 811 O O . VAL A 1 96 ? -0.211 -6.662 1.185 1.00 98.25 96 VAL A O 1
ATOM 814 N N . LEU A 1 97 ? 1.322 -8.327 1.323 1.00 97.56 97 LEU A N 1
ATOM 815 C CA . LEU A 1 97 ? 0.398 -9.443 1.500 1.00 97.56 97 LEU A CA 1
ATOM 816 C C . LEU A 1 97 ? -0.181 -9.476 2.921 1.00 97.56 97 LEU A C 1
ATOM 818 O O . LEU A 1 97 ? 0.530 -9.251 3.905 1.00 97.56 97 LEU A O 1
ATOM 822 N N . ASN A 1 98 ? -1.469 -9.799 3.036 1.00 94.50 98 ASN A N 1
ATOM 823 C CA . ASN A 1 98 ? -2.081 -10.133 4.322 1.00 94.50 98 ASN A CA 1
ATOM 824 C C . ASN A 1 98 ? -1.739 -11.575 4.765 1.00 94.50 98 ASN A C 1
ATOM 826 O O . ASN A 1 98 ? -1.022 -12.302 4.081 1.00 94.50 98 ASN A O 1
ATOM 830 N N . GLU A 1 99 ? -2.284 -12.004 5.906 1.00 93.94 99 GLU A N 1
ATOM 831 C CA . GLU A 1 99 ? -2.082 -13.351 6.476 1.00 93.94 99 GLU A CA 1
ATOM 832 C C . GLU A 1 99 ? -2.554 -14.509 5.575 1.00 93.94 99 GLU A C 1
ATOM 834 O O . GLU A 1 99 ? -2.097 -15.634 5.740 1.00 93.94 99 GLU A O 1
ATOM 839 N N . ASN A 1 100 ? -3.413 -14.226 4.591 1.00 95.25 100 ASN A N 1
ATOM 840 C CA . ASN A 1 100 ? -3.919 -15.190 3.614 1.00 95.25 100 ASN A CA 1
ATOM 841 C C . ASN A 1 100 ? -3.190 -15.100 2.262 1.00 95.25 100 ASN A C 1
ATOM 843 O O . ASN A 1 100 ? -3.675 -15.643 1.273 1.00 95.25 100 ASN A O 1
ATOM 847 N N . ASN A 1 101 ? -2.048 -14.405 2.196 1.00 96.44 101 ASN A N 1
ATOM 848 C CA . ASN A 1 101 ? -1.295 -14.154 0.964 1.00 96.44 101 ASN A CA 1
ATOM 849 C C . ASN A 1 101 ? -2.111 -13.424 -0.117 1.00 96.44 101 ASN A C 1
ATOM 851 O O . ASN A 1 101 ? -1.974 -13.697 -1.309 1.00 96.44 101 ASN A O 1
ATOM 855 N N . ILE A 1 102 ? -2.937 -12.458 0.291 1.00 96.44 102 ILE A N 1
ATOM 856 C CA . ILE A 1 102 ? -3.726 -11.623 -0.620 1.00 96.44 102 ILE A CA 1
ATOM 857 C C . ILE A 1 102 ? -3.280 -10.166 -0.493 1.00 96.44 102 ILE A C 1
ATOM 859 O O . ILE A 1 102 ? -3.185 -9.623 0.612 1.00 96.44 102 ILE A O 1
ATOM 863 N N . PHE A 1 103 ? -3.037 -9.516 -1.632 1.00 97.81 103 PHE A N 1
ATOM 864 C CA . PHE A 1 103 ? -2.869 -8.068 -1.690 1.00 97.81 103 PHE A CA 1
ATOM 865 C C . PHE A 1 103 ? -4.218 -7.378 -1.550 1.00 97.81 103 PHE A C 1
ATOM 867 O O . PHE A 1 103 ? -5.179 -7.713 -2.245 1.00 97.81 103 PHE A O 1
ATOM 874 N N . TYR A 1 104 ? -4.272 -6.369 -0.690 1.00 98.00 104 TYR A N 1
ATOM 875 C CA . TYR A 1 104 ? -5.425 -5.488 -0.647 1.00 98.00 104 TYR A CA 1
ATOM 876 C C . TYR A 1 104 ? -5.472 -4.603 -1.895 1.00 98.00 104 TYR A C 1
ATOM 878 O O . TYR A 1 104 ? -4.483 -3.962 -2.254 1.00 98.00 104 TYR A O 1
ATOM 886 N N . ASP A 1 105 ? -6.640 -4.542 -2.518 1.00 97.81 105 ASP A N 1
ATOM 887 C CA . ASP A 1 105 ? -6.924 -3.726 -3.686 1.00 97.81 105 ASP A CA 1
ATOM 888 C C . ASP A 1 105 ? -8.376 -3.261 -3.597 1.00 97.81 105 ASP A C 1
ATOM 890 O O . ASP A 1 105 ? -9.295 -4.069 -3.707 1.00 97.81 105 ASP A O 1
ATOM 894 N N . SER A 1 106 ? -8.573 -1.967 -3.366 1.00 97.75 106 SER A N 1
ATOM 895 C CA . SER A 1 106 ? -9.898 -1.349 -3.206 1.00 97.75 106 SER A CA 1
ATOM 896 C C . SER A 1 106 ? -10.839 -1.606 -4.390 1.00 97.75 106 SER A C 1
ATOM 898 O O . SER A 1 106 ? -12.025 -1.837 -4.182 1.00 97.75 106 SER A O 1
ATOM 900 N N . ALA A 1 107 ? -10.309 -1.723 -5.614 1.00 94.75 107 ALA A N 1
ATOM 901 C CA . ALA A 1 107 ? -11.100 -2.070 -6.799 1.00 94.75 107 ALA A CA 1
ATOM 902 C C . ALA A 1 107 ? -11.670 -3.504 -6.757 1.00 94.75 107 ALA A C 1
ATOM 904 O O . ALA A 1 107 ? -12.562 -3.846 -7.529 1.00 94.75 107 ALA A O 1
ATOM 905 N N . LYS A 1 108 ? -11.137 -4.358 -5.875 1.00 95.19 108 LYS A N 1
ATOM 906 C CA . LYS A 1 108 ? -11.562 -5.746 -5.644 1.00 95.19 108 LYS A CA 1
ATOM 907 C C . LYS A 1 108 ? -12.115 -5.947 -4.229 1.00 95.19 108 LYS A C 1
ATOM 909 O O . LYS A 1 108 ? -12.334 -7.088 -3.819 1.00 95.19 108 LYS A O 1
ATOM 914 N N . ALA A 1 109 ? -12.282 -4.873 -3.456 1.00 93.25 109 ALA A N 1
ATOM 915 C CA . ALA A 1 109 ? -12.738 -4.960 -2.080 1.00 93.25 109 ALA A CA 1
ATOM 916 C C . ALA A 1 109 ? -14.209 -5.394 -2.029 1.00 93.25 109 ALA A C 1
ATOM 918 O O . ALA A 1 109 ? -15.070 -4.829 -2.704 1.00 93.25 109 ALA A O 1
ATOM 919 N N . GLY A 1 110 ? -14.495 -6.406 -1.207 1.00 91.25 110 GLY A N 1
ATOM 920 C CA . GLY A 1 110 ? -15.868 -6.740 -0.833 1.00 91.25 110 GLY A CA 1
ATOM 921 C C . GLY A 1 110 ? -16.467 -5.683 0.098 1.00 91.25 110 GLY A C 1
ATOM 922 O O . GLY A 1 110 ? -15.770 -4.792 0.575 1.00 91.25 110 GLY A O 1
ATOM 923 N N . ASP A 1 111 ? -17.751 -5.821 0.425 1.00 91.75 111 ASP A N 1
ATOM 924 C CA . ASP A 1 111 ? -18.497 -4.811 1.196 1.00 91.75 111 ASP A CA 1
ATOM 925 C C . ASP A 1 111 ? -17.975 -4.567 2.622 1.00 91.75 111 ASP A C 1
ATOM 927 O O . ASP A 1 111 ? -18.276 -3.542 3.226 1.00 91.75 111 ASP A O 1
ATOM 931 N N . ALA A 1 112 ? -17.181 -5.494 3.162 1.00 91.25 112 ALA A N 1
ATOM 932 C CA . ALA A 1 112 ? -16.584 -5.377 4.491 1.00 91.25 112 ALA A CA 1
ATOM 933 C C . ALA A 1 112 ? -15.315 -4.505 4.533 1.00 91.25 112 ALA A C 1
ATOM 935 O O . ALA A 1 112 ? -14.804 -4.233 5.619 1.00 91.25 112 ALA A O 1
ATOM 936 N N . LEU A 1 113 ? -14.768 -4.110 3.381 1.00 95.12 113 LEU A N 1
ATOM 937 C CA . LEU A 1 113 ? -13.531 -3.341 3.289 1.00 95.12 113 LEU A CA 1
ATOM 938 C C . LEU A 1 113 ? -13.738 -2.052 2.476 1.00 95.12 113 LEU A C 1
ATOM 940 O O . LEU A 1 113 ? -14.653 -1.989 1.655 1.00 95.12 113 LEU A O 1
ATOM 944 N N . PRO A 1 114 ? -12.902 -1.017 2.680 1.00 97.19 114 PRO A N 1
ATOM 945 C CA . PRO A 1 114 ? -13.042 0.238 1.947 1.00 97.19 114 PRO A CA 1
ATOM 946 C C . PRO A 1 114 ? -12.953 0.069 0.421 1.00 97.19 114 PRO A C 1
ATOM 948 O O . PRO A 1 114 ? -12.132 -0.690 -0.088 1.00 97.19 114 PRO A O 1
ATOM 951 N N . LYS A 1 115 ? -13.779 0.804 -0.328 1.00 96.56 115 LYS A N 1
ATOM 952 C CA . LYS A 1 115 ? -13.848 0.699 -1.801 1.00 96.56 115 LYS A CA 1
ATOM 953 C C . LYS A 1 115 ? -12.988 1.725 -2.545 1.00 96.56 115 LYS A C 1
ATOM 955 O O . LYS A 1 115 ? -12.764 1.578 -3.740 1.00 96.56 115 LYS A O 1
ATOM 960 N N . ASP A 1 116 ? -12.436 2.691 -1.821 1.00 96.75 116 ASP A N 1
ATOM 961 C CA . ASP A 1 116 ? -11.553 3.751 -2.312 1.00 96.75 116 ASP A CA 1
ATOM 962 C C . ASP A 1 116 ? -10.721 4.314 -1.136 1.00 96.75 116 ASP A C 1
ATOM 964 O O . ASP A 1 116 ? -10.818 3.835 0.008 1.00 96.75 116 ASP A O 1
ATOM 968 N N . ALA A 1 117 ? -9.831 5.273 -1.405 1.00 96.12 117 ALA A N 1
ATOM 969 C CA . ALA A 1 117 ? -8.956 5.816 -0.368 1.00 96.12 117 ALA A CA 1
ATOM 970 C C . ALA A 1 117 ? -9.675 6.772 0.604 1.00 96.12 117 ALA A C 1
ATOM 972 O O . ALA A 1 117 ? -9.302 6.811 1.783 1.00 96.12 117 ALA A O 1
ATOM 973 N N . ASP A 1 118 ? -10.720 7.474 0.167 1.00 95.75 118 ASP A N 1
ATOM 974 C CA . ASP A 1 118 ? -11.530 8.342 1.030 1.00 95.75 118 ASP A CA 1
ATOM 975 C C . ASP A 1 118 ? -12.368 7.526 2.032 1.00 95.75 118 ASP A C 1
ATOM 977 O O . ASP A 1 118 ? -12.349 7.802 3.238 1.00 95.75 118 ASP A O 1
ATOM 981 N N . ALA A 1 119 ? -13.001 6.439 1.584 1.00 97.00 119 ALA A N 1
ATOM 982 C CA . ALA A 1 119 ? -13.677 5.456 2.423 1.00 97.00 119 ALA A CA 1
ATOM 983 C C . ALA A 1 119 ? -12.707 4.828 3.434 1.00 97.00 119 ALA A C 1
ATOM 985 O O . ALA A 1 119 ? -13.067 4.628 4.596 1.00 97.00 119 ALA A O 1
ATOM 986 N N . ASN A 1 120 ? -11.455 4.563 3.038 1.00 98.06 120 ASN A N 1
ATOM 987 C CA . ASN A 1 120 ? -10.428 4.091 3.970 1.00 98.06 120 ASN A CA 1
ATOM 988 C C . ASN A 1 120 ? -10.097 5.151 5.034 1.00 98.06 120 ASN A C 1
ATOM 990 O O . ASN A 1 120 ? -9.898 4.810 6.203 1.00 98.06 120 ASN A O 1
ATOM 994 N N . GLY A 1 121 ? -10.081 6.431 4.653 1.00 97.50 121 GLY A N 1
ATOM 995 C CA . GLY A 1 121 ? -9.959 7.556 5.578 1.00 97.50 121 GLY A CA 1
ATOM 996 C C . GLY A 1 121 ? -11.076 7.572 6.625 1.00 97.50 121 GLY A C 1
ATOM 997 O O . GLY A 1 121 ? -10.789 7.555 7.824 1.00 97.50 121 GLY A O 1
ATOM 998 N N . ALA A 1 122 ? -12.338 7.525 6.188 1.00 97.94 122 ALA A N 1
ATOM 999 C CA . ALA A 1 122 ? -13.500 7.482 7.080 1.00 97.94 122 ALA A CA 1
ATOM 1000 C C . ALA A 1 122 ? -13.489 6.245 7.997 1.00 97.94 122 ALA A C 1
ATOM 1002 O O . ALA A 1 122 ? -13.702 6.360 9.206 1.00 97.94 122 ALA A O 1
ATOM 1003 N N . TYR A 1 123 ? -13.157 5.075 7.446 1.00 97.25 123 TYR A N 1
ATOM 1004 C CA . TYR A 1 123 ? -13.013 3.826 8.193 1.00 97.25 123 TYR A CA 1
ATOM 1005 C C . TYR A 1 123 ? -11.956 3.938 9.304 1.00 97.25 123 TYR A C 1
ATOM 1007 O O . TYR A 1 123 ? -12.214 3.602 10.461 1.00 97.25 123 TYR A O 1
ATOM 1015 N N . CYS A 1 124 ? -10.778 4.487 8.991 1.00 97.50 124 CYS A N 1
ATOM 1016 C CA . CYS A 1 124 ? -9.709 4.675 9.972 1.00 97.50 124 CYS A CA 1
ATOM 1017 C C . CYS A 1 124 ? -10.068 5.712 11.047 1.00 97.50 124 CYS A C 1
ATOM 1019 O O . CYS A 1 124 ? -9.685 5.541 12.205 1.00 97.50 124 CYS A O 1
ATOM 1021 N N . ILE A 1 125 ? -10.810 6.770 10.697 1.00 98.00 125 ILE A N 1
ATOM 1022 C CA . ILE A 1 125 ? -11.331 7.745 11.668 1.00 98.00 125 ILE A CA 1
ATOM 1023 C C . ILE A 1 125 ? -12.289 7.058 12.647 1.00 98.00 125 ILE A C 1
ATOM 1025 O O . ILE A 1 125 ? -12.125 7.202 13.859 1.00 98.00 125 ILE A O 1
ATOM 1029 N N . ALA A 1 126 ? -13.236 6.258 12.149 1.00 97.56 126 ALA A N 1
ATOM 1030 C CA . ALA A 1 126 ? -14.175 5.528 12.998 1.00 97.56 126 ALA A CA 1
ATOM 1031 C C . ALA A 1 126 ? -13.456 4.555 13.950 1.00 97.56 126 ALA A C 1
ATOM 1033 O O . ALA A 1 126 ? -13.772 4.494 15.138 1.00 97.56 126 ALA A O 1
ATOM 1034 N N . LEU A 1 127 ? -12.429 3.852 13.466 1.00 97.38 127 LEU A N 1
ATOM 1035 C CA . LEU A 1 127 ? -11.618 2.953 14.291 1.00 97.38 127 LEU A CA 1
ATOM 1036 C C . LEU A 1 127 ? -10.813 3.675 15.381 1.00 97.38 127 LEU A C 1
ATOM 1038 O O . LEU A 1 127 ? -10.617 3.112 16.458 1.00 97.38 127 LEU A O 1
ATOM 1042 N N . LYS A 1 128 ? -10.375 4.919 15.152 1.00 97.19 128 LYS A N 1
ATOM 1043 C CA . LYS A 1 128 ? -9.788 5.746 16.220 1.00 97.19 128 LYS A CA 1
ATOM 1044 C C . LYS A 1 128 ? -10.826 6.127 17.278 1.00 97.19 128 LYS A C 1
ATOM 1046 O O . LYS A 1 128 ? -10.518 6.073 18.463 1.00 97.19 128 LYS A O 1
ATOM 1051 N N . GLY A 1 129 ? -12.065 6.412 16.876 1.00 96.62 129 GLY A N 1
ATOM 1052 C CA . GLY A 1 129 ? -13.173 6.584 17.822 1.00 96.62 129 GLY A CA 1
ATOM 1053 C C . GLY A 1 129 ? -13.445 5.316 18.643 1.00 96.62 129 GLY A C 1
ATOM 1054 O O . GLY A 1 129 ? -13.635 5.383 19.855 1.00 96.62 129 GLY A O 1
ATOM 1055 N N . LEU A 1 130 ? -13.380 4.136 18.018 1.00 97.00 130 LEU A N 1
ATOM 1056 C CA . LEU A 1 130 ? -13.509 2.858 18.725 1.00 97.00 130 LEU A CA 1
ATOM 1057 C C . LEU A 1 130 ? -12.368 2.623 19.729 1.00 97.00 130 LEU A C 1
ATOM 1059 O O . LEU A 1 130 ? -12.612 2.106 20.820 1.00 97.00 130 LEU A O 1
ATOM 1063 N N . TYR A 1 131 ? -11.139 3.026 19.396 1.00 96.75 131 TYR A N 1
ATOM 1064 C CA . TYR A 1 131 ? -10.032 3.032 20.354 1.00 96.75 131 TYR A CA 1
ATOM 1065 C C . TYR A 1 131 ? -10.365 3.892 21.582 1.00 96.75 131 TYR A C 1
ATOM 1067 O O . TYR A 1 131 ? -10.219 3.423 22.710 1.00 96.75 131 TYR A O 1
ATOM 1075 N N . GLU A 1 132 ? -10.862 5.116 21.380 1.00 95.12 132 GLU A N 1
ATOM 1076 C CA . GLU A 1 132 ? -11.252 6.014 22.475 1.00 95.12 132 GLU A CA 1
ATOM 1077 C C . GLU A 1 132 ? -12.356 5.413 23.357 1.00 95.12 132 GLU A C 1
ATOM 1079 O O . GLU A 1 132 ? -12.241 5.446 24.583 1.00 95.12 132 GLU A O 1
ATOM 1084 N N . ILE A 1 133 ? -13.379 4.793 22.756 1.00 94.88 133 ILE A N 1
ATOM 1085 C CA . ILE A 1 133 ? -14.443 4.092 23.491 1.00 94.88 133 ILE A CA 1
ATOM 1086 C C . ILE A 1 133 ? -13.853 2.984 24.367 1.00 94.88 133 ILE A C 1
ATOM 1088 O O . ILE A 1 133 ? -14.161 2.931 25.557 1.00 94.88 133 ILE A O 1
ATOM 1092 N N . LYS A 1 134 ? -12.957 2.146 23.825 1.00 94.19 134 LYS A N 1
ATOM 1093 C CA . LYS A 1 134 ? -12.275 1.099 24.605 1.00 94.19 134 LYS A CA 1
ATOM 1094 C C . LYS A 1 134 ? -11.483 1.694 25.776 1.00 94.19 134 LYS A C 1
ATOM 1096 O O . LYS A 1 134 ? -11.595 1.199 26.894 1.00 94.19 134 LYS A O 1
ATOM 1101 N N . GLN A 1 135 ? -10.764 2.802 25.567 1.00 93.62 135 GLN A N 1
ATOM 1102 C CA . GLN A 1 135 ? -10.042 3.482 26.650 1.00 93.62 135 GLN A CA 1
ATOM 1103 C C . GLN A 1 135 ? -10.975 4.004 27.748 1.00 93.62 135 GLN A C 1
ATOM 1105 O O . GLN A 1 135 ? -10.631 3.908 28.929 1.00 93.62 135 GLN A O 1
ATOM 1110 N N . ILE A 1 136 ? -12.149 4.528 27.387 1.00 92.94 136 ILE A N 1
ATOM 1111 C CA . ILE A 1 136 ? -13.171 4.943 28.355 1.00 92.94 136 ILE A CA 1
ATOM 1112 C C . ILE A 1 136 ? -13.667 3.727 29.134 1.00 92.94 136 ILE A C 1
ATOM 1114 O O . ILE A 1 136 ? -13.598 3.737 30.357 1.00 92.94 136 ILE A O 1
ATOM 1118 N N . THR A 1 137 ? -14.101 2.667 28.453 1.00 91.50 137 THR A N 1
ATOM 1119 C CA . THR A 1 137 ? -14.630 1.457 29.100 1.00 91.50 137 THR A CA 1
ATOM 1120 C C . THR A 1 137 ? -13.626 0.817 30.064 1.00 91.50 137 THR A C 1
ATOM 1122 O O . THR A 1 137 ? -14.018 0.362 31.132 1.00 91.50 137 THR A O 1
ATOM 1125 N N . GLU A 1 138 ? -12.336 0.810 29.726 1.00 91.06 138 GLU A N 1
ATOM 1126 C CA . GLU A 1 138 ? -11.288 0.186 30.545 1.00 91.06 138 GLU A CA 1
ATOM 1127 C C . GLU A 1 138 ? -10.812 1.049 31.724 1.00 91.06 138 GLU A C 1
ATOM 1129 O O . GLU A 1 138 ? -10.371 0.515 32.742 1.00 91.06 138 GLU A O 1
ATOM 1134 N N . ASN A 1 139 ? -10.840 2.381 31.594 1.00 89.94 139 ASN A N 1
ATOM 1135 C CA . ASN A 1 139 ? -10.224 3.289 32.572 1.00 89.94 139 ASN A CA 1
ATOM 1136 C C . ASN A 1 139 ? -11.240 4.156 33.338 1.00 89.94 139 ASN A C 1
ATOM 1138 O O . ASN A 1 139 ? -10.841 4.886 34.250 1.00 89.94 139 ASN A O 1
ATOM 1142 N N . TRP A 1 140 ? -12.523 4.132 32.972 1.00 89.06 140 TRP A N 1
ATOM 1143 C CA . TRP A 1 140 ? -13.569 4.866 33.682 1.00 89.06 140 TRP A CA 1
ATOM 1144 C C . TRP A 1 140 ? -13.903 4.198 35.020 1.00 89.06 140 TRP A C 1
ATOM 1146 O O . TRP A 1 140 ? -13.951 2.976 35.138 1.00 89.06 140 TRP A O 1
ATOM 1156 N N . LYS A 1 141 ? -14.126 5.025 36.043 1.00 86.25 141 LYS A N 1
ATOM 1157 C CA . LYS A 1 141 ? -14.573 4.618 37.377 1.00 86.25 141 LYS A CA 1
ATOM 1158 C C . LYS A 1 141 ? -15.745 5.508 37.762 1.00 86.25 141 LYS A C 1
ATOM 1160 O O . LYS A 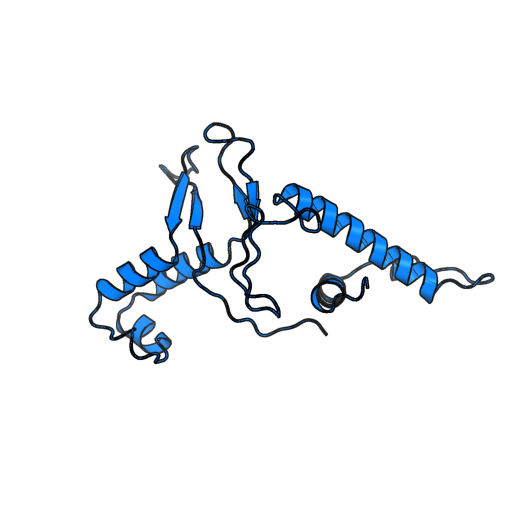1 141 ? -15.680 6.711 37.519 1.00 86.25 141 LYS A O 1
ATOM 1165 N N . GLU A 1 142 ? -16.775 4.926 38.361 1.00 81.94 142 GLU A N 1
ATOM 1166 C CA . GLU A 1 142 ? -18.050 5.594 38.659 1.00 81.94 142 GLU A CA 1
ATOM 1167 C C . GLU A 1 142 ? -17.898 6.819 39.578 1.00 81.94 142 GLU A C 1
ATOM 1169 O O . GLU A 1 142 ? -18.590 7.820 39.416 1.00 81.94 142 GLU A O 1
ATOM 1174 N N . ASP A 1 143 ? -16.916 6.783 40.476 1.00 80.94 143 ASP A N 1
ATOM 1175 C CA . ASP A 1 143 ? -16.568 7.826 41.444 1.00 80.94 143 ASP A CA 1
ATOM 1176 C C . ASP A 1 143 ? -15.272 8.589 41.093 1.00 80.94 143 ASP A C 1
ATOM 1178 O O . ASP A 1 143 ? -14.835 9.485 41.822 1.00 80.94 143 ASP A O 1
ATOM 1182 N N . GLY A 1 144 ? -14.637 8.249 39.968 1.00 76.75 144 GLY A N 1
ATOM 1183 C CA . GLY A 1 144 ? -13.328 8.754 39.572 1.00 76.75 144 GLY A CA 1
ATOM 1184 C C . GLY A 1 144 ? -13.380 9.796 38.456 1.00 76.75 144 GLY A C 1
ATOM 1185 O O . GLY A 1 144 ? -14.191 9.740 37.534 1.00 76.75 144 GLY A O 1
ATOM 1186 N N . LYS A 1 145 ? -12.429 10.738 38.468 1.00 81.38 145 LYS A N 1
ATOM 1187 C CA . LYS A 1 145 ? -12.182 11.596 37.300 1.00 81.38 145 LYS A CA 1
ATOM 1188 C C . LYS A 1 145 ? -11.494 10.781 36.205 1.00 81.38 145 LYS A C 1
ATOM 1190 O O . LYS A 1 145 ? -10.370 10.320 36.390 1.00 81.38 145 LYS A O 1
ATOM 1195 N N . PHE A 1 146 ? -12.131 10.665 35.043 1.00 86.81 146 PHE A N 1
ATOM 1196 C CA . PHE A 1 146 ? -11.490 10.121 33.849 1.00 86.81 146 PHE A CA 1
ATOM 1197 C C . PHE A 1 146 ? -10.483 11.131 33.281 1.00 86.81 146 PHE A C 1
ATOM 1199 O O . PHE A 1 146 ? -10.838 12.268 32.955 1.00 86.81 146 PHE A O 1
ATOM 1206 N N . SER A 1 147 ? -9.216 10.728 33.157 1.00 88.56 147 SER A N 1
ATOM 1207 C CA . SER A 1 147 ? -8.203 11.580 32.532 1.00 88.56 147 SER A CA 1
ATOM 1208 C C . SER A 1 147 ? -8.368 11.580 31.015 1.00 88.56 147 SER A C 1
ATOM 1210 O O . SER A 1 147 ? -8.202 10.549 30.366 1.00 88.56 147 SER A O 1
ATOM 1212 N N . ARG A 1 148 ? -8.608 12.760 30.431 1.00 88.12 148 ARG A N 1
ATOM 1213 C CA . ARG A 1 148 ? -8.685 12.939 28.969 1.00 88.12 148 ARG A CA 1
ATOM 1214 C C . ARG A 1 148 ? -7.377 12.621 28.248 1.00 88.12 148 ARG A C 1
ATOM 1216 O O . ARG A 1 148 ? -7.403 12.391 27.045 1.00 88.12 148 ARG A O 1
ATOM 1223 N N . ASP A 1 149 ? -6.251 12.551 28.957 1.00 89.31 149 ASP A N 1
ATOM 1224 C CA . ASP A 1 149 ? -4.986 12.119 28.360 1.00 89.31 149 ASP A CA 1
ATOM 1225 C C . ASP A 1 149 ? -5.046 10.674 27.851 1.00 89.31 149 ASP A C 1
ATOM 1227 O O . ASP A 1 149 ? -4.317 10.333 26.926 1.00 89.31 149 ASP A O 1
ATOM 1231 N N . LYS A 1 150 ? -5.963 9.850 28.379 1.00 87.06 150 LYS A N 1
ATOM 1232 C CA . LYS A 1 150 ? -6.223 8.488 27.890 1.00 87.06 150 LYS A CA 1
ATOM 1233 C C . LYS A 1 150 ? -6.856 8.445 26.494 1.00 87.06 150 LYS A C 1
ATOM 1235 O O . LYS A 1 150 ? -6.773 7.416 25.839 1.00 87.06 150 LYS A O 1
ATOM 1240 N N . LEU A 1 151 ? -7.462 9.543 26.031 1.00 90.62 151 LEU A N 1
ATOM 1241 C CA . LEU A 1 151 ? -8.059 9.638 24.690 1.00 90.62 151 LEU A CA 1
ATOM 1242 C C . LEU A 1 151 ? -7.033 10.020 23.619 1.00 90.62 151 LEU A C 1
ATOM 1244 O O . LEU A 1 151 ? -7.289 9.879 22.429 1.00 90.62 151 LEU A O 1
ATOM 1248 N N . LYS A 1 152 ? -5.852 10.502 24.019 1.00 91.81 152 LYS A N 1
ATOM 1249 C CA . LYS A 1 152 ? -4.789 10.831 23.072 1.00 91.81 152 LYS A CA 1
ATOM 1250 C C . LYS A 1 152 ? -4.169 9.534 22.563 1.00 91.81 152 LYS A C 1
ATOM 1252 O O . LYS A 1 152 ? -3.530 8.811 23.321 1.00 91.81 152 LYS A O 1
ATOM 1257 N N . ILE A 1 153 ? -4.319 9.266 21.271 1.00 94.38 153 ILE A N 1
ATOM 1258 C CA . ILE A 1 153 ? -3.662 8.136 20.613 1.00 94.38 153 ILE A CA 1
ATOM 1259 C C . ILE A 1 153 ? -2.358 8.595 19.957 1.00 94.38 153 ILE A C 1
ATOM 1261 O O . ILE A 1 153 ? -2.349 9.499 19.119 1.00 94.38 153 ILE A O 1
ATOM 1265 N N . SER A 1 154 ? -1.234 7.987 20.341 1.00 94.88 154 SER A N 1
ATOM 1266 C CA . SER A 1 154 ? 0.028 8.208 19.633 1.00 94.88 154 SER A CA 1
ATOM 1267 C C . SER A 1 154 ? 0.043 7.432 18.311 1.00 94.88 154 SER A C 1
ATOM 1269 O O . SER A 1 154 ? -0.664 6.437 18.152 1.00 94.88 154 SER A O 1
ATOM 1271 N N . ASN A 1 155 ? 0.896 7.824 17.360 1.00 95.75 155 ASN A N 1
ATOM 1272 C CA . ASN A 1 155 ? 1.066 7.051 16.121 1.00 95.75 155 ASN A CA 1
ATOM 1273 C C . ASN A 1 155 ? 1.499 5.604 16.404 1.00 95.75 155 ASN A C 1
ATOM 1275 O O . ASN A 1 155 ? 1.052 4.681 15.728 1.00 95.75 155 ASN A O 1
ATOM 1279 N N . LYS A 1 156 ? 2.342 5.399 17.424 1.00 95.25 156 LYS A N 1
ATOM 1280 C CA . LYS A 1 156 ? 2.793 4.068 17.842 1.00 95.25 156 LYS A CA 1
ATOM 1281 C C . LYS A 1 156 ? 1.617 3.212 18.314 1.00 95.25 156 LYS A C 1
ATOM 1283 O O . LYS A 1 156 ? 1.490 2.073 17.869 1.00 95.25 156 LYS A O 1
ATOM 1288 N N . ASP A 1 157 ? 0.767 3.767 19.173 1.00 95.19 157 ASP A N 1
ATOM 1289 C CA . ASP A 1 157 ? -0.385 3.049 19.727 1.00 95.19 157 ASP A CA 1
ATOM 1290 C C . ASP A 1 157 ? -1.436 2.786 18.650 1.00 95.19 157 ASP A C 1
ATOM 1292 O O . ASP A 1 157 ? -1.994 1.694 18.592 1.00 95.19 157 ASP A O 1
ATOM 1296 N N . TRP A 1 158 ? -1.633 3.730 17.724 1.00 97.12 158 TRP A N 1
ATOM 1297 C CA . TRP A 1 158 ? -2.475 3.520 16.549 1.00 97.12 158 TRP A CA 1
ATOM 1298 C C . TRP A 1 158 ? -1.996 2.343 15.697 1.00 97.12 158 TRP A C 1
ATOM 1300 O O . TRP A 1 158 ? -2.795 1.471 15.352 1.00 97.12 158 TRP A O 1
ATOM 1310 N N . PHE A 1 159 ? -0.699 2.275 15.383 1.00 97.00 159 PHE A N 1
ATOM 1311 C CA . PHE A 1 159 ? -0.159 1.158 14.611 1.00 97.00 159 PHE A CA 1
ATOM 1312 C C . PHE A 1 159 ? -0.281 -0.174 15.353 1.00 97.00 159 PHE A C 1
ATOM 1314 O O . PHE A 1 159 ? -0.621 -1.179 14.734 1.00 97.00 159 PHE A O 1
ATOM 1321 N N . ASP A 1 160 ? -0.041 -0.201 16.665 1.00 96.56 160 ASP A N 1
ATOM 1322 C CA . ASP A 1 160 ? -0.225 -1.413 17.467 1.00 96.56 160 ASP A CA 1
ATOM 1323 C C . ASP A 1 160 ? -1.697 -1.849 17.522 1.00 96.56 160 ASP A C 1
ATOM 1325 O O . ASP A 1 160 ? -1.977 -3.042 17.412 1.00 96.56 160 ASP A O 1
ATOM 1329 N N . PHE A 1 161 ? -2.629 -0.899 17.633 1.00 96.94 161 PHE A N 1
ATOM 1330 C CA . PHE A 1 161 ? -4.068 -1.145 17.654 1.00 96.94 161 PHE A CA 1
ATOM 1331 C C . PHE A 1 161 ? -4.578 -1.728 16.333 1.00 96.94 161 PHE A C 1
ATOM 1333 O O . PHE A 1 161 ? -5.255 -2.759 16.337 1.00 96.94 161 PHE A O 1
ATOM 1340 N N . ILE A 1 162 ? -4.226 -1.101 15.204 1.00 96.12 162 ILE A N 1
ATOM 1341 C CA . ILE A 1 162 ? -4.742 -1.492 13.888 1.00 96.12 162 ILE A CA 1
ATOM 1342 C C . ILE A 1 162 ? -4.095 -2.779 13.369 1.00 96.12 162 ILE A C 1
ATOM 1344 O O . ILE A 1 162 ? -4.799 -3.660 12.880 1.00 96.12 162 ILE A O 1
ATOM 1348 N N . GLN A 1 163 ? -2.772 -2.931 13.510 1.00 95.88 163 GLN A N 1
ATOM 1349 C CA . GLN A 1 163 ? -2.056 -4.089 12.963 1.00 95.88 163 GLN A CA 1
ATOM 1350 C C . GLN A 1 163 ? -2.366 -5.370 13.737 1.00 95.88 163 GLN A C 1
ATOM 1352 O O . GLN A 1 163 ? -2.483 -6.431 13.133 1.00 95.88 163 GLN A O 1
ATOM 1357 N N . ASN A 1 164 ? -2.546 -5.270 15.058 1.00 95.69 164 ASN A N 1
ATOM 1358 C CA . ASN A 1 164 ? -2.893 -6.416 15.903 1.00 95.69 164 ASN A CA 1
ATOM 1359 C C . ASN A 1 164 ? -4.408 -6.598 16.074 1.00 95.69 164 ASN A C 1
ATOM 1361 O O . ASN A 1 164 ? -4.830 -7.348 16.949 1.00 95.69 164 ASN A O 1
ATOM 1365 N N . LYS A 1 165 ? -5.224 -5.895 15.274 1.00 94.44 165 LYS A N 1
ATOM 1366 C CA . LYS A 1 165 ? -6.692 -5.976 15.276 1.00 94.44 165 LYS A CA 1
ATOM 1367 C C . LYS A 1 165 ? -7.322 -5.859 16.674 1.00 94.44 165 LYS A C 1
ATOM 1369 O O . LYS A 1 165 ? -8.317 -6.511 16.959 1.00 94.44 165 LYS A O 1
ATOM 1374 N N . ARG A 1 166 ? -6.783 -5.003 17.550 1.00 94.44 166 ARG A N 1
ATOM 1375 C CA . ARG A 1 166 ? -7.255 -4.853 18.948 1.00 94.44 166 ARG A CA 1
ATOM 1376 C C . ARG A 1 166 ? -8.657 -4.247 19.080 1.00 94.44 166 ARG A C 1
ATOM 1378 O O . ARG A 1 166 ? -9.173 -4.095 20.188 1.00 94.44 166 ARG A O 1
ATOM 1385 N N . TYR A 1 167 ? -9.235 -3.826 17.960 1.00 92.50 167 TYR A N 1
ATOM 1386 C CA . TYR A 1 167 ? -10.621 -3.395 17.866 1.00 92.50 167 TYR A CA 1
ATOM 1387 C C . TYR A 1 167 ? -11.611 -4.564 17.899 1.00 92.50 167 TYR A C 1
ATOM 1389 O O . TYR A 1 167 ? -12.752 -4.336 18.299 1.00 92.50 167 TYR A O 1
ATOM 1397 N N . LEU A 1 168 ? -11.177 -5.771 17.515 1.00 90.12 168 LEU A N 1
ATOM 1398 C CA . LEU A 1 168 ? -11.919 -7.015 17.730 1.00 90.12 168 LEU A CA 1
ATOM 1399 C C . LEU A 1 168 ? -11.936 -7.377 19.226 1.00 90.12 168 LEU A C 1
ATOM 1401 O O . LEU A 1 168 ? -12.848 -8.132 19.611 1.00 90.12 168 LEU A O 1
#

pLDDT: mean 94.88, std 3.84, range [76.75, 98.5]

Foldseek 3Di:
DFDDDFDFALDDWAWAFDQDPNRGDLDIDIDSLVVLVVVLPVVDPDPPPVPDDCPVVCVVVVVVVSVVVSVVRSCPQWHAHHVVVPPPPTKGWGRGADPVRDTDTLCPDDPVDHNGVVSVVVVLVVVLVLQQVVLCVVQPDPPDDDDCVSSDDDPVNSSVCVRVVVSD